Protein AF-A0A3D1SU30-F1 (afdb_monomer)

pLDDT: mean 83.34, std 20.37, range [41.56, 98.5]

Secondary structure (DSSP, 8-state):
-------------S-S-SEEEEEEEEEEE-TTSPEEEEEEEEEEEE-TT----

Structure (mmCIF, N/CA/C/O backbone):
data_AF-A0A3D1SU30-F1
#
_entry.id   AF-A0A3D1SU30-F1
#
loop_
_atom_site.group_PDB
_atom_site.id
_atom_site.type_symbol
_atom_site.label_atom_id
_atom_site.label_alt_id
_atom_site.label_comp_id
_atom_site.label_asym_id
_atom_si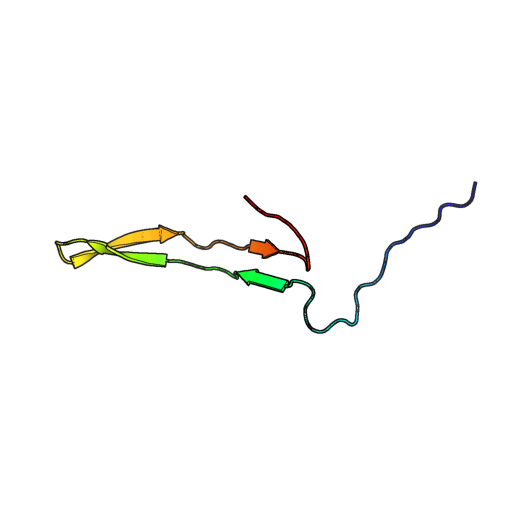te.label_entity_id
_atom_site.label_seq_id
_atom_site.pdbx_PDB_ins_code
_atom_site.Cartn_x
_atom_site.Cartn_y
_atom_site.Cartn_z
_atom_site.occupancy
_atom_site.B_iso_or_equiv
_atom_site.auth_seq_id
_atom_site.auth_comp_id
_atom_site.auth_asym_id
_atom_site.auth_atom_id
_atom_site.pdbx_PDB_model_num
ATOM 1 N N . MET A 1 1 ? 5.599 -0.877 -46.456 1.00 50.62 1 MET A N 1
ATOM 2 C CA . MET A 1 1 ? 4.734 -1.506 -45.443 1.00 50.62 1 MET A CA 1
ATOM 3 C C . MET A 1 1 ? 5.447 -2.748 -44.937 1.00 50.62 1 MET A C 1
ATOM 5 O O . MET A 1 1 ? 5.589 -3.704 -45.686 1.00 50.62 1 MET A O 1
ATOM 9 N N . LYS A 1 2 ? 6.037 -2.667 -43.745 1.00 41.56 2 LYS A N 1
ATOM 10 C CA . LYS A 1 2 ? 6.550 -3.818 -42.998 1.00 41.56 2 LYS A CA 1
ATOM 11 C C . LYS A 1 2 ? 6.131 -3.580 -41.556 1.00 41.56 2 LYS A C 1
ATOM 13 O O . LYS A 1 2 ? 6.663 -2.677 -40.917 1.00 41.56 2 LYS A O 1
ATOM 18 N N . ASP A 1 3 ? 5.123 -4.319 -41.120 1.00 49.91 3 ASP A N 1
ATOM 19 C CA . ASP A 1 3 ? 4.656 -4.320 -39.743 1.00 49.91 3 ASP A CA 1
ATOM 20 C C . ASP A 1 3 ? 5.768 -4.893 -38.867 1.00 49.91 3 ASP A C 1
ATOM 22 O O . ASP A 1 3 ? 6.101 -6.076 -38.953 1.00 49.91 3 ASP A O 1
ATOM 26 N N . VAL A 1 4 ? 6.397 -4.037 -38.061 1.00 56.00 4 VAL A N 1
ATOM 27 C CA . VAL A 1 4 ? 7.266 -4.501 -36.984 1.00 56.00 4 VAL A CA 1
ATOM 28 C C . VAL A 1 4 ? 6.360 -4.773 -35.790 1.00 56.00 4 VAL A C 1
ATOM 30 O O . VAL A 1 4 ? 5.983 -3.889 -35.024 1.00 56.00 4 VAL A O 1
ATOM 33 N N . SER A 1 5 ? 5.907 -6.017 -35.685 1.00 58.47 5 SER A N 1
ATOM 34 C CA . SER A 1 5 ? 5.258 -6.509 -34.478 1.00 58.47 5 SER A CA 1
ATOM 35 C C . SER A 1 5 ? 6.325 -6.632 -33.394 1.00 58.47 5 SER A C 1
ATOM 37 O O . SER A 1 5 ? 6.908 -7.695 -33.196 1.00 58.47 5 SER A O 1
ATOM 39 N N . THR A 1 6 ? 6.607 -5.536 -32.692 1.00 47.03 6 THR A N 1
ATOM 40 C CA . THR A 1 6 ? 7.421 -5.559 -31.472 1.00 47.03 6 THR A CA 1
ATOM 41 C C . THR A 1 6 ? 6.561 -6.097 -30.329 1.00 47.03 6 THR A C 1
ATOM 43 O O . THR A 1 6 ? 6.156 -5.380 -29.422 1.00 47.03 6 THR A O 1
ATOM 46 N N . GLY A 1 7 ? 6.231 -7.384 -30.403 1.00 51.56 7 GLY A N 1
ATOM 47 C CA . GLY A 1 7 ? 5.861 -8.158 -29.229 1.00 51.56 7 GLY A CA 1
ATOM 48 C C . GLY A 1 7 ? 7.150 -8.530 -28.514 1.00 51.56 7 GLY A C 1
ATOM 49 O O . GLY A 1 7 ? 7.706 -9.595 -28.772 1.00 51.56 7 GLY A O 1
ATOM 50 N N . THR A 1 8 ? 7.671 -7.637 -27.671 1.00 53.03 8 THR A N 1
ATOM 51 C CA . THR A 1 8 ? 8.850 -7.943 -26.856 1.00 53.03 8 THR A CA 1
ATOM 52 C C . THR A 1 8 ? 8.465 -9.008 -25.839 1.00 53.03 8 THR A C 1
ATOM 54 O O . THR A 1 8 ? 7.768 -8.758 -24.858 1.00 53.03 8 THR A O 1
ATOM 57 N N . GLN A 1 9 ? 8.905 -10.228 -26.119 1.00 55.44 9 GLN A N 1
ATOM 58 C CA . GLN A 1 9 ? 8.846 -11.377 -25.232 1.00 55.44 9 GLN A CA 1
ATOM 59 C C . GLN A 1 9 ? 9.701 -11.094 -23.984 1.00 55.44 9 GLN A C 1
ATOM 61 O O . GLN A 1 9 ? 10.921 -11.218 -24.018 1.00 55.44 9 GLN A O 1
ATOM 66 N N . HIS A 1 10 ? 9.069 -10.731 -22.865 1.00 45.56 10 HIS A N 1
ATOM 67 C CA . HIS A 1 10 ? 9.714 -10.665 -21.547 1.00 45.56 10 HIS A CA 1
ATOM 68 C C . HIS A 1 10 ? 9.715 -12.056 -20.895 1.00 45.56 10 HIS A C 1
ATOM 70 O O . HIS A 1 10 ? 8.999 -12.309 -19.932 1.00 45.56 10 HIS A O 1
ATOM 76 N N . ALA A 1 11 ? 10.486 -12.992 -21.452 1.00 50.16 11 ALA A N 1
ATOM 77 C CA . ALA A 1 11 ? 10.589 -14.360 -20.929 1.00 50.16 11 ALA A CA 1
ATOM 78 C C . ALA A 1 11 ? 11.815 -14.593 -20.019 1.00 50.16 11 ALA A C 1
ATOM 80 O O . ALA A 1 11 ? 12.071 -15.723 -19.613 1.00 50.16 11 ALA A O 1
ATOM 81 N N . SER A 1 12 ? 12.566 -13.550 -19.652 1.00 51.00 12 SER A N 1
ATOM 82 C CA . SER A 1 12 ? 13.694 -13.681 -18.723 1.00 51.00 12 SER A CA 1
ATOM 83 C C . SER A 1 12 ? 14.104 -12.332 -18.135 1.00 51.00 12 SER A C 1
ATOM 85 O O . SER A 1 12 ? 15.056 -11.720 -18.610 1.00 51.00 12 SER A O 1
ATOM 87 N N . ASP A 1 13 ? 13.422 -11.872 -17.088 1.00 51.28 13 ASP A N 1
ATOM 88 C CA . ASP A 1 13 ? 14.045 -10.909 -16.182 1.00 51.28 13 ASP A CA 1
ATOM 89 C C . ASP A 1 13 ? 13.629 -11.204 -14.744 1.00 51.28 13 ASP A C 1
ATOM 91 O O . ASP A 1 13 ? 12.454 -11.434 -14.448 1.00 51.28 13 ASP A O 1
ATOM 95 N N . ARG A 1 14 ? 14.597 -11.277 -13.835 1.00 53.41 14 ARG A N 1
ATOM 96 C CA . ARG A 1 14 ? 14.314 -11.487 -12.414 1.00 53.41 14 ARG A CA 1
ATOM 97 C C . ARG A 1 14 ? 13.765 -10.175 -11.849 1.00 53.41 14 ARG A C 1
ATOM 99 O O . ARG A 1 14 ? 14.520 -9.381 -11.309 1.00 53.41 14 ARG A O 1
ATOM 106 N N . GLY A 1 15 ? 12.447 -10.004 -11.965 1.00 57.56 15 GLY A N 1
ATOM 107 C CA . GLY A 1 15 ? 11.664 -8.921 -11.365 1.00 57.56 15 GLY A CA 1
ATOM 108 C C . GLY A 1 15 ? 11.083 -7.958 -12.400 1.00 57.56 15 GLY A C 1
ATOM 109 O O . GLY A 1 15 ? 11.644 -6.901 -12.643 1.00 5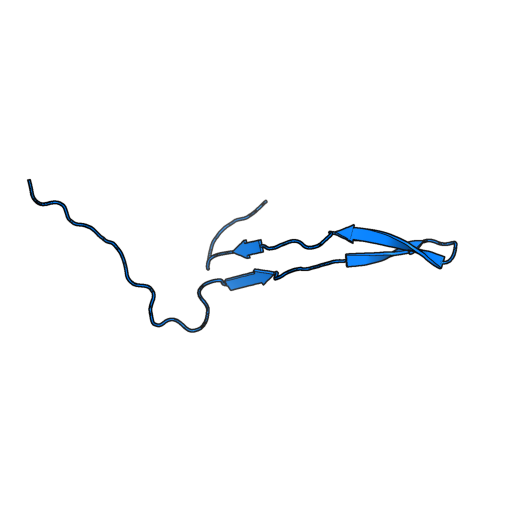7.56 15 GLY A O 1
ATOM 110 N N . THR A 1 16 ? 9.933 -8.304 -12.987 1.00 78.38 16 THR A N 1
ATOM 111 C CA . THR A 1 16 ? 9.191 -7.462 -13.951 1.00 78.38 16 THR A CA 1
ATOM 112 C C . THR A 1 16 ? 8.765 -6.102 -13.373 1.00 78.38 16 THR A C 1
ATOM 114 O O . THR A 1 16 ? 8.564 -5.151 -14.122 1.00 78.38 16 THR A O 1
ATOM 117 N N . TYR A 1 17 ? 8.665 -5.992 -12.046 1.00 91.38 17 TYR A N 1
ATOM 118 C CA . TYR A 1 17 ? 8.278 -4.777 -11.332 1.00 91.38 17 TYR A CA 1
ATOM 119 C C . TYR A 1 17 ? 9.280 -4.469 -10.217 1.00 91.38 17 TYR A C 1
ATOM 121 O O . TYR A 1 17 ? 9.744 -5.377 -9.528 1.00 91.38 17 TYR A O 1
ATOM 129 N N . ALA A 1 18 ? 9.587 -3.185 -10.024 1.00 93.50 18 ALA A N 1
ATOM 130 C CA . ALA A 1 18 ? 10.410 -2.707 -8.915 1.00 93.50 18 ALA A CA 1
ATOM 131 C C . ALA A 1 18 ? 9.639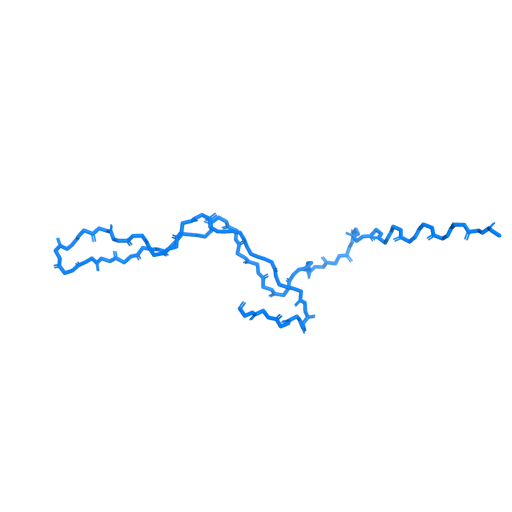 -2.717 -7.586 1.00 93.50 18 ALA A C 1
ATOM 133 O O . ALA A 1 18 ? 10.225 -2.951 -6.531 1.00 93.50 18 ALA A O 1
ATOM 134 N N . ILE A 1 19 ? 8.325 -2.480 -7.635 1.00 95.12 19 ILE A N 1
ATOM 135 C CA . ILE A 1 19 ? 7.424 -2.609 -6.486 1.00 95.12 19 ILE A CA 1
ATOM 136 C C . ILE A 1 19 ? 6.257 -3.491 -6.909 1.00 95.12 19 ILE A C 1
ATOM 138 O O . ILE A 1 19 ? 5.651 -3.257 -7.953 1.00 95.12 19 ILE A O 1
ATOM 142 N N . GLU A 1 20 ? 5.923 -4.485 -6.092 1.00 96.06 20 GLU A N 1
ATOM 143 C CA . GLU A 1 20 ? 4.781 -5.356 -6.340 1.00 96.06 20 GLU A CA 1
ATOM 144 C C . GLU A 1 20 ? 4.014 -5.634 -5.041 1.00 96.06 20 GLU A C 1
ATOM 146 O O . GLU A 1 20 ? 4.571 -6.124 -4.059 1.00 96.06 20 GLU A O 1
ATOM 151 N N . LEU A 1 21 ? 2.718 -5.331 -5.044 1.00 96.62 21 LEU A N 1
ATOM 152 C CA . LEU A 1 21 ? 1.754 -5.736 -4.029 1.00 96.62 21 LEU A CA 1
ATOM 153 C C . LEU A 1 21 ? 0.820 -6.771 -4.648 1.00 96.62 21 LEU A C 1
ATOM 155 O O . LEU A 1 21 ? 0.228 -6.522 -5.698 1.00 96.62 21 LEU A O 1
ATOM 159 N N . ARG A 1 22 ? 0.659 -7.911 -3.974 1.00 96.81 22 ARG A N 1
ATOM 160 C CA . ARG A 1 22 ? -0.254 -8.984 -4.385 1.00 96.81 22 ARG A CA 1
ATOM 161 C C . ARG A 1 22 ? -1.254 -9.258 -3.276 1.00 96.81 22 ARG A C 1
ATOM 163 O O . ARG A 1 22 ? -0.843 -9.618 -2.174 1.00 96.81 22 ARG A O 1
ATOM 170 N N . ASN A 1 23 ? -2.543 -9.112 -3.574 1.00 97.75 23 ASN A N 1
ATOM 171 C CA . ASN A 1 23 ? -3.655 -9.348 -2.648 1.00 97.75 23 ASN A CA 1
ATOM 172 C C . ASN A 1 23 ? -3.433 -8.701 -1.265 1.00 97.75 23 ASN A C 1
ATOM 174 O O . ASN A 1 23 ? -3.670 -9.312 -0.222 1.00 97.75 23 ASN A O 1
ATOM 178 N N . ALA A 1 24 ? -2.909 -7.475 -1.246 1.00 98.00 24 ALA A N 1
ATOM 179 C CA . ALA A 1 24 ? -2.503 -6.822 -0.013 1.00 98.00 24 ALA A CA 1
ATOM 180 C C . ALA A 1 24 ? -3.719 -6.247 0.728 1.00 98.00 24 ALA A C 1
ATOM 182 O O . ALA A 1 24 ? -4.471 -5.432 0.194 1.00 98.00 24 ALA A O 1
ATOM 183 N N . THR A 1 25 ? -3.868 -6.628 1.997 1.00 98.50 25 THR A N 1
ATOM 184 C CA . THR A 1 25 ? -4.901 -6.121 2.908 1.00 98.50 25 THR A CA 1
ATOM 185 C C . THR A 1 25 ? -4.240 -5.518 4.146 1.00 98.50 25 THR A C 1
ATOM 187 O O . THR A 1 25 ? -3.381 -6.143 4.770 1.00 98.50 25 THR A O 1
ATOM 190 N N . LYS A 1 26 ? -4.658 -4.308 4.545 1.00 98.00 26 LYS A N 1
ATOM 191 C CA . LYS A 1 26 ? -4.187 -3.642 5.770 1.00 98.00 26 LYS A CA 1
ATOM 192 C C . LYS A 1 26 ? -5.348 -3.379 6.714 1.00 98.00 26 LYS A C 1
ATOM 194 O O . LYS A 1 26 ? -6.323 -2.714 6.362 1.00 98.00 26 LYS A O 1
ATOM 199 N N . ARG A 1 27 ? -5.199 -3.869 7.943 1.00 98.25 27 ARG A N 1
ATOM 200 C CA . ARG A 1 27 ? -6.150 -3.677 9.037 1.00 98.25 27 ARG A CA 1
ATOM 201 C C . ARG A 1 27 ? -5.471 -3.014 10.227 1.00 98.25 27 ARG A C 1
ATOM 203 O O . ARG A 1 27 ? -4.292 -3.249 10.483 1.00 98.25 27 ARG A O 1
ATOM 210 N N . PHE A 1 28 ? -6.240 -2.210 10.943 1.00 98.25 28 PHE A N 1
ATOM 211 C CA . PHE A 1 28 ? -5.866 -1.588 12.207 1.00 98.25 28 PHE A CA 1
ATOM 212 C C . PHE A 1 28 ? -6.915 -1.936 13.259 1.00 98.25 28 PHE A C 1
ATOM 214 O O . PHE A 1 28 ? -8.062 -2.219 12.916 1.00 98.25 28 PHE A O 1
ATOM 221 N N . LEU A 1 29 ? -6.536 -1.915 14.534 1.00 98.44 29 LEU A N 1
ATOM 222 C CA . LEU A 1 29 ? -7.511 -1.975 15.619 1.00 98.44 29 LEU A CA 1
ATOM 223 C C . LEU A 1 29 ? -8.067 -0.572 15.874 1.00 98.44 29 LEU A C 1
ATOM 225 O O . LEU A 1 29 ? -7.322 0.407 15.882 1.00 98.44 29 LEU A O 1
ATOM 229 N N . THR A 1 30 ? -9.372 -0.475 16.090 1.00 97.62 30 THR A N 1
ATOM 230 C CA . THR A 1 30 ? -10.007 0.711 16.664 1.00 97.62 30 THR A CA 1
ATOM 231 C C . THR A 1 30 ? -9.715 0.774 18.169 1.00 97.62 30 THR A C 1
ATOM 233 O O . THR A 1 30 ? -9.334 -0.238 18.765 1.00 97.62 30 THR A O 1
ATOM 236 N N . PRO A 1 31 ? -9.969 1.915 18.838 1.00 98.12 31 PRO A N 1
ATOM 237 C CA . PRO A 1 31 ? -9.879 1.994 20.300 1.00 98.12 31 PRO A CA 1
ATOM 238 C C . PRO A 1 31 ? -10.761 0.970 21.033 1.00 98.12 31 PRO A C 1
ATOM 240 O O . PRO A 1 31 ? -10.442 0.557 22.141 1.00 98.12 31 PRO A O 1
ATOM 243 N N . THR A 1 32 ? -11.853 0.524 20.405 1.00 97.50 32 THR A N 1
ATOM 244 C CA . THR A 1 32 ? -12.753 -0.518 20.928 1.00 97.50 32 THR A CA 1
ATOM 245 C C . THR A 1 32 ? -12.299 -1.945 20.596 1.00 97.50 32 THR A C 1
ATOM 247 O O . THR A 1 32 ? -13.045 -2.897 20.818 1.00 97.50 32 THR A O 1
ATOM 250 N N . GLY A 1 33 ? -11.099 -2.113 20.032 1.00 96.69 33 GLY A N 1
ATOM 251 C CA . GLY A 1 33 ? -10.529 -3.410 19.665 1.00 96.69 33 GLY A CA 1
ATOM 252 C C . GLY A 1 33 ? -11.141 -4.043 18.414 1.00 96.69 33 GLY A C 1
ATOM 253 O O . GLY A 1 33 ? -10.794 -5.171 18.070 1.00 96.69 33 GLY A O 1
ATOM 254 N N . GLN A 1 34 ? -12.033 -3.342 17.711 1.00 98.12 34 GLN A N 1
ATOM 255 C CA . GLN A 1 34 ? -12.606 -3.832 16.461 1.00 98.12 34 GLN A CA 1
ATOM 256 C C . GLN A 1 34 ? -11.624 -3.635 15.315 1.00 98.12 34 GLN A C 1
ATOM 258 O O . GLN A 1 34 ? -10.835 -2.695 15.299 1.00 98.12 34 GLN A O 1
ATOM 263 N N . ALA A 1 35 ? -11.665 -4.516 14.324 1.00 97.94 35 ALA A N 1
ATOM 264 C CA . ALA A 1 35 ? -10.785 -4.373 13.180 1.00 97.94 35 ALA A CA 1
ATOM 265 C C . ALA A 1 35 ? -11.365 -3.404 12.144 1.00 97.94 35 ALA A C 1
ATOM 267 O O . ALA A 1 35 ? -12.411 -3.663 11.555 1.00 97.94 35 ALA A O 1
ATOM 268 N N . TYR A 1 36 ? -10.629 -2.341 11.852 1.00 98.06 36 TYR A N 1
ATOM 269 C CA . TYR A 1 36 ? -10.872 -1.439 10.736 1.00 98.06 36 TYR A CA 1
ATOM 270 C C . TYR A 1 36 ? -10.026 -1.860 9.530 1.00 98.06 36 TYR A C 1
ATOM 272 O O . TYR A 1 36 ? -8.818 -2.057 9.658 1.00 98.06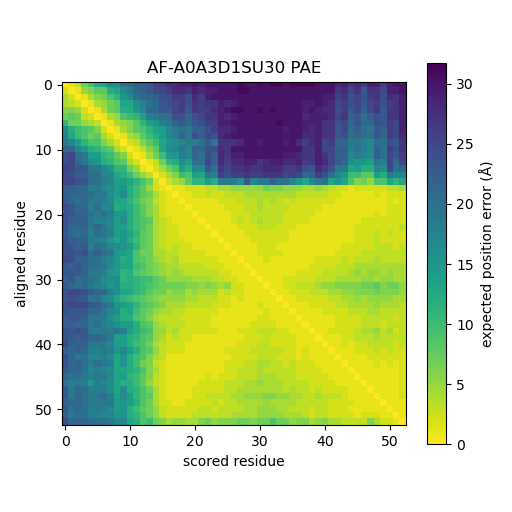 36 TYR A O 1
ATOM 280 N N . THR A 1 37 ? -10.644 -2.016 8.357 1.00 98.31 37 THR A N 1
ATOM 281 C CA . THR A 1 37 ? -9.932 -2.371 7.115 1.00 98.31 37 THR A CA 1
ATOM 282 C C . THR A 1 37 ? -9.637 -1.103 6.327 1.00 98.31 37 THR A C 1
ATOM 284 O O . THR A 1 37 ? -10.556 -0.500 5.785 1.00 98.31 37 THR A O 1
ATOM 287 N N . ALA A 1 38 ? -8.366 -0.708 6.270 1.00 97.94 38 ALA A N 1
ATOM 288 C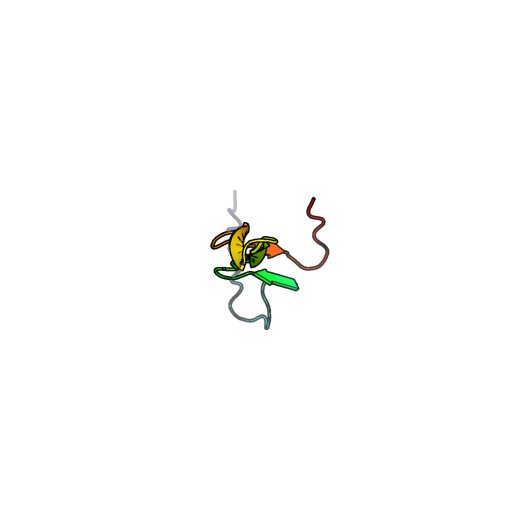 CA . ALA A 1 38 ? -7.921 0.497 5.571 1.00 97.94 38 ALA A CA 1
ATOM 289 C C . ALA A 1 38 ? -7.623 0.243 4.088 1.00 97.94 38 ALA A C 1
ATOM 291 O O . ALA A 1 38 ? -7.834 1.116 3.256 1.00 97.94 38 ALA A O 1
ATOM 292 N N . ILE A 1 39 ? -7.129 -0.952 3.762 1.00 97.94 39 ILE A N 1
ATOM 293 C CA . ILE A 1 39 ? -6.843 -1.397 2.394 1.00 97.94 39 ILE A CA 1
ATOM 294 C C . ILE A 1 39 ? -7.359 -2.830 2.271 1.00 97.94 39 ILE A C 1
ATOM 296 O O . ILE A 1 39 ? -7.133 -3.622 3.190 1.00 97.94 39 ILE A O 1
ATOM 300 N N . ARG A 1 40 ? -8.037 -3.160 1.166 1.00 98.25 40 ARG A N 1
ATOM 301 C CA . ARG A 1 40 ? -8.610 -4.488 0.905 1.00 98.25 40 ARG A CA 1
ATOM 302 C C . ARG A 1 40 ? -8.137 -5.029 -0.441 1.00 98.25 40 ARG A C 1
ATOM 304 O O . ARG A 1 40 ? -8.456 -4.443 -1.468 1.00 98.25 40 ARG A O 1
ATOM 311 N N . ASP A 1 41 ? -7.431 -6.152 -0.387 1.00 98.12 41 ASP A N 1
ATOM 312 C CA . ASP A 1 41 ? -7.086 -7.040 -1.501 1.00 98.12 41 ASP A CA 1
ATOM 313 C C . ASP A 1 41 ? -6.531 -6.318 -2.735 1.00 98.12 41 ASP A C 1
ATOM 315 O O . ASP A 1 41 ? -6.884 -6.623 -3.874 1.00 98.12 41 ASP A O 1
ATOM 319 N N . ILE A 1 42 ? -5.654 -5.337 -2.513 1.00 97.81 42 ILE A N 1
ATOM 320 C CA . ILE A 1 42 ? -5.110 -4.552 -3.619 1.00 97.81 42 ILE A CA 1
ATOM 321 C C . ILE A 1 42 ? -3.995 -5.309 -4.334 1.00 97.81 42 ILE A C 1
ATOM 323 O O . ILE A 1 42 ? -3.181 -6.001 -3.714 1.00 97.81 42 ILE A O 1
ATOM 327 N N . ASN A 1 43 ? -3.941 -5.108 -5.645 1.00 96.75 43 ASN A N 1
ATOM 328 C CA . ASN A 1 43 ? -2.833 -5.507 -6.496 1.00 96.75 43 ASN A CA 1
ATOM 329 C C . ASN A 1 43 ? -2.236 -4.238 -7.110 1.00 96.75 43 ASN A C 1
ATOM 331 O O . ASN A 1 43 ? -2.976 -3.411 -7.642 1.00 96.75 43 ASN A O 1
ATOM 335 N N . LEU A 1 44 ? -0.921 -4.068 -6.991 1.00 95.94 44 LEU A N 1
ATOM 336 C CA . LEU A 1 44 ? -0.194 -2.909 -7.508 1.00 95.94 44 LEU A CA 1
ATOM 337 C C . LEU A 1 44 ? 1.153 -3.372 -8.042 1.00 95.94 44 LEU A C 1
ATOM 339 O O . LEU A 1 44 ? 1.859 -4.121 -7.375 1.00 95.94 44 LEU A O 1
ATOM 343 N N . SER A 1 45 ? 1.527 -2.862 -9.202 1.00 95.88 45 SER A N 1
ATOM 344 C CA . SER A 1 45 ? 2.801 -3.141 -9.842 1.00 95.88 45 SER A CA 1
ATOM 345 C C . SER A 1 45 ? 3.383 -1.820 -10.312 1.00 95.88 45 SER A C 1
ATOM 347 O O . SER A 1 45 ? 2.677 -1.054 -10.959 1.00 95.88 45 SER A O 1
ATOM 349 N N . VAL A 1 46 ? 4.638 -1.549 -9.968 1.00 95.56 46 VAL A N 1
ATOM 350 C CA . VAL A 1 46 ? 5.344 -0.321 -10.353 1.00 95.56 46 VAL A CA 1
ATOM 351 C C . VAL A 1 46 ? 6.624 -0.705 -11.075 1.00 95.56 46 VAL A C 1
ATOM 353 O O . VAL A 1 46 ? 7.431 -1.482 -10.552 1.00 95.56 46 VAL A O 1
ATOM 356 N N . ALA A 1 47 ? 6.809 -0.181 -12.281 1.00 93.81 47 ALA A N 1
ATOM 357 C CA . ALA A 1 47 ? 8.006 -0.404 -13.079 1.00 93.81 47 ALA A CA 1
ATOM 358 C C . ALA A 1 47 ? 9.225 0.343 -12.494 1.00 93.81 47 ALA A C 1
ATOM 360 O O . ALA A 1 47 ? 9.078 1.338 -11.777 1.00 93.81 47 ALA A O 1
ATOM 361 N N . PRO A 1 48 ? 10.461 -0.091 -12.799 1.00 92.88 48 PRO A N 1
ATOM 362 C CA . PRO A 1 48 ? 11.654 0.669 -12.436 1.00 92.88 48 PRO A CA 1
ATOM 363 C C . PRO A 1 48 ? 11.614 2.103 -12.992 1.00 92.88 48 PRO A C 1
ATOM 365 O O . PRO A 1 48 ? 11.490 2.305 -14.197 1.00 92.88 48 PRO A O 1
ATOM 368 N N . GLY A 1 49 ? 11.743 3.100 -12.112 1.00 94.00 49 GLY A N 1
ATOM 369 C CA . GLY A 1 49 ? 11.750 4.522 -12.485 1.00 94.00 49 GLY A CA 1
ATOM 370 C C . GLY A 1 49 ? 10.371 5.139 -12.746 1.00 94.00 49 GLY A C 1
ATOM 371 O O . GLY A 1 49 ? 10.299 6.323 -13.069 1.00 94.00 49 GLY A O 1
ATOM 372 N N . GLU A 1 50 ? 9.288 4.375 -12.596 1.00 93.94 50 GLU A N 1
ATOM 373 C CA . GLU A 1 50 ? 7.925 4.884 -12.728 1.00 93.94 50 GLU A CA 1
ATOM 374 C C . GLU A 1 50 ? 7.548 5.776 -11.535 1.00 93.94 50 GLU A C 1
ATOM 376 O O . GLU A 1 50 ? 7.815 5.453 -10.375 1.00 93.94 50 GLU A O 1
ATOM 381 N N . PHE A 1 51 ? 6.907 6.908 -11.830 1.00 95.25 51 PHE A N 1
ATOM 382 C CA . PHE A 1 51 ? 6.314 7.788 -10.830 1.00 95.25 51 PHE A CA 1
ATOM 383 C C . P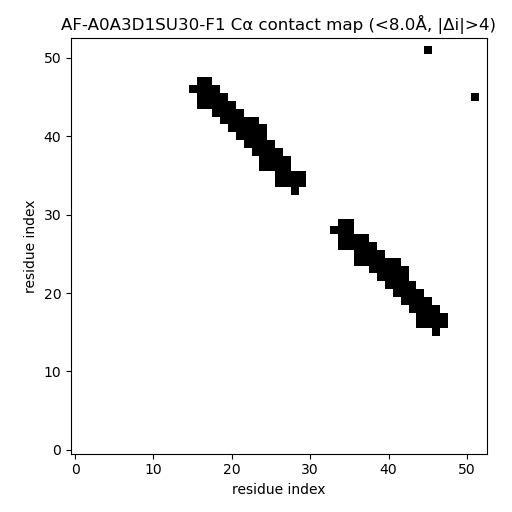HE A 1 51 ? 4.818 7.485 -10.707 1.00 95.25 51 PHE A C 1
ATOM 385 O O . PHE A 1 51 ? 4.095 7.536 -11.701 1.00 95.25 51 PHE A O 1
ATOM 392 N N . VAL A 1 52 ? 4.358 7.207 -9.487 1.00 93.94 52 VAL A N 1
ATOM 393 C CA . VAL A 1 52 ? 2.966 6.856 -9.170 1.00 93.94 52 VAL A CA 1
ATOM 394 C C . VAL A 1 52 ? 2.485 7.766 -8.038 1.00 93.94 52 VAL A C 1
ATOM 396 O O . VAL A 1 52 ? 3.204 7.929 -7.051 1.00 93.94 52 VAL A O 1
ATOM 399 N N . ALA A 1 53 ? 1.298 8.362 -8.184 1.00 89.19 53 ALA A N 1
ATOM 400 C CA . ALA A 1 53 ? 0.691 9.291 -7.226 1.00 89.19 53 ALA A CA 1
ATOM 401 C C . ALA A 1 53 ? -0.783 8.958 -6.976 1.00 89.19 53 ALA A C 1
ATOM 403 O O . ALA A 1 53 ? -1.454 8.524 -7.941 1.00 89.19 53 ALA A O 1
#

Radius of gyration: 19.0 Å; Cα contacts (8 Å, |Δi|>4): 59; chains: 1; bounding box: 27×24×66 Å

Near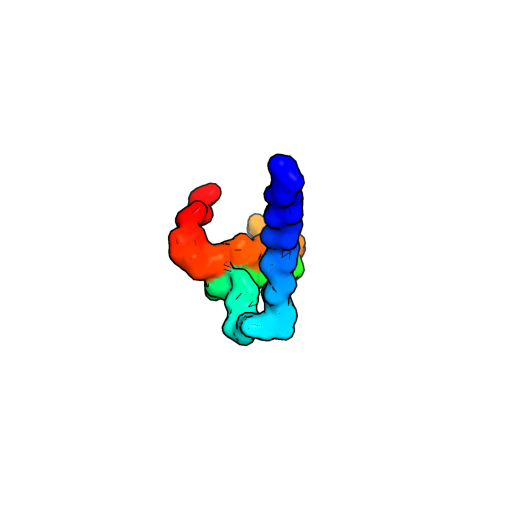est PDB structures (foldseek):
  8a5q-assembly1_X  TM=2.800E-01  e=3.272E+00  Thermochaetoides thermophila
  8a5p-assembly1_X  TM=2.823E-01  e=4.255E+00  Thermochaetoides thermophila
  2baf-assembly1_A  TM=2.426E-01  e=5.534E+00  Bos taurus

Solvent-accessible surface area (backbone atoms only — not comparable to full-atom values): 3737 Å² total; per-residue (Å²): 142,78,86,78,80,79,74,78,77,85,84,80,67,101,64,88,39,71,42,76,42,72,64,41,63,42,72,45,71,43,99,85,69,46,80,44,74,81,41,74,60,40,71,47,76,35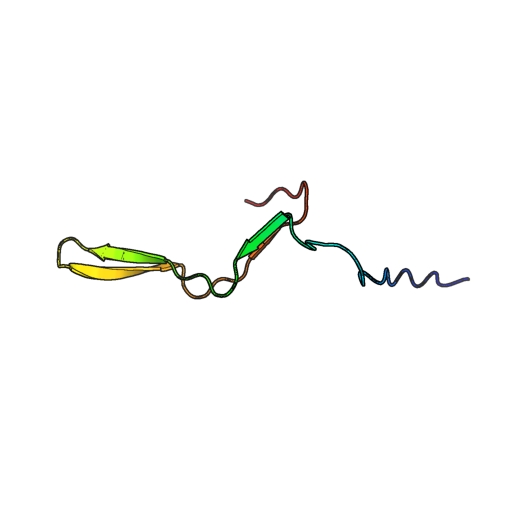,50,79,90,64,87,85,134

Mean predicted aligned error: 10.41 Å

Foldseek 3Di:
DDDPPPPPPPPDDPPQAPDWDAQDWDWDADPVRDIDTPDGGDTDGHHVPDDDD

Sequence (53 aa):
MKDVSTGT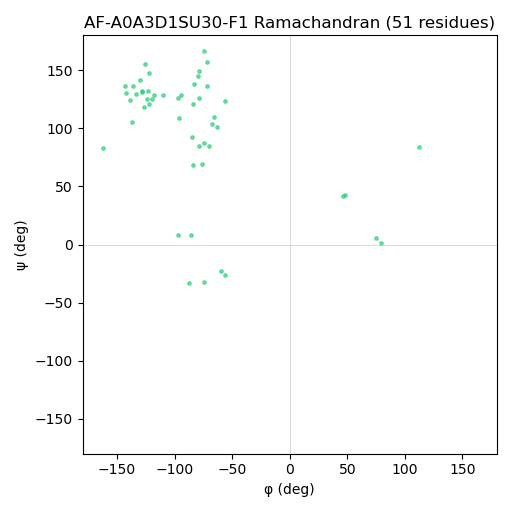QHASDRGTYAIELRNATKRFLTPTGQAYTAIRDINLSVAPGEFVA